Protein AF-A0A2K3KEM1-F1 (afdb_monomer)

Secondary structure (DSSP, 8-state):
-PPP--HHHHHHHHHHHHHHTT-TTT----PPPS-HHHHHHHHHHHHHHHHHHHHHHHHHT-HHHHHHHHHHHHHH-----TT-PPPP-TT-HHHHHHHHHHHHHTHHHHHHHHHH-HHHHHHHTS--

Solvent-accessible surface area (backbone atoms only — not comparable to full-atom values): 7606 Å² total; per-residue (Å²): 130,83,80,84,91,47,26,62,62,52,46,53,51,50,53,50,51,35,56,77,67,70,37,74,91,72,64,86,79,83,88,76,78,99,47,81,40,51,57,55,36,52,46,54,54,50,52,52,52,50,53,51,52,51,52,50,48,52,36,72,68,42,69,74,43,38,48,50,45,52,50,20,44,64,72,65,49,97,64,87,64,90,80,54,82,43,71,66,44,95,93,37,69,70,33,43,51,44,20,51,59,30,46,60,70,39,43,69,30,55,55,48,31,38,77,74,32,64,72,56,23,62,73,72,65,69,84,123

Organism: Trifolium pratense (NCBI:txid57577)

Structure (mmCIF, N/CA/C/O backbone):
data_AF-A0A2K3KEM1-F1
#
_entry.id   AF-A0A2K3KEM1-F1
#
loop_
_atom_site.group_PDB
_atom_site.id
_atom_site.type_symbol
_atom_site.label_atom_id
_atom_site.label_alt_id
_atom_site.label_comp_id
_atom_site.label_asym_id
_atom_site.label_entity_id
_atom_site.label_seq_id
_atom_site.pdbx_PDB_ins_code
_atom_site.Cartn_x
_atom_site.Cartn_y
_atom_site.Cartn_z
_atom_site.occupancy
_atom_site.B_iso_or_equiv
_atom_site.auth_seq_id
_atom_site.auth_comp_id
_atom_site.auth_asym_id
_atom_site.auth_atom_id
_atom_site.pdbx_PDB_model_num
ATOM 1 N N . MET A 1 1 ? 3.562 1.429 -36.768 1.00 63.03 1 MET A N 1
ATOM 2 C CA . MET A 1 1 ? 3.874 2.273 -35.594 1.00 63.03 1 MET A CA 1
ATOM 3 C C . MET A 1 1 ? 5.213 1.794 -35.049 1.00 63.03 1 MET A C 1
ATOM 5 O O . MET A 1 1 ? 5.353 0.578 -34.946 1.00 63.03 1 MET A O 1
ATOM 9 N N . PRO A 1 2 ? 6.209 2.665 -34.811 1.00 64.38 2 PRO A N 1
ATOM 10 C CA . PRO A 1 2 ? 7.477 2.231 -34.228 1.00 64.38 2 PRO A CA 1
ATOM 11 C C . PRO A 1 2 ? 7.265 1.710 -32.795 1.00 64.38 2 PRO A C 1
ATOM 13 O O . PRO A 1 2 ? 6.310 2.136 -32.137 1.00 64.38 2 PRO A O 1
ATOM 16 N N . PRO A 1 3 ? 8.110 0.779 -32.320 1.00 65.50 3 PRO A N 1
ATOM 17 C CA . PRO A 1 3 ? 8.031 0.285 -30.952 1.00 65.50 3 PRO A CA 1
ATOM 18 C C . PRO A 1 3 ? 8.283 1.427 -29.951 1.00 65.50 3 PRO A C 1
ATOM 20 O O . PRO A 1 3 ? 9.128 2.285 -30.204 1.00 65.50 3 PRO A O 1
ATOM 23 N N . PRO A 1 4 ? 7.556 1.475 -28.822 1.00 72.50 4 PRO A N 1
ATOM 24 C CA . PRO A 1 4 ? 7.793 2.478 -27.792 1.00 72.50 4 PRO A CA 1
ATOM 25 C C . PRO A 1 4 ? 9.179 2.280 -27.162 1.00 72.50 4 PRO A C 1
ATOM 27 O O . PRO A 1 4 ? 9.587 1.156 -26.882 1.00 72.50 4 PRO A O 1
ATOM 30 N N . HIS A 1 5 ? 9.888 3.382 -26.920 1.00 68.94 5 HIS A N 1
ATOM 31 C CA . HIS A 1 5 ? 11.260 3.385 -26.394 1.00 68.94 5 HIS A CA 1
ATOM 32 C C . HIS A 1 5 ? 11.340 3.836 -24.925 1.00 68.94 5 HIS A C 1
ATOM 34 O O . HIS A 1 5 ? 12.383 4.304 -24.479 1.00 68.94 5 HIS A O 1
ATOM 40 N N . THR A 1 6 ? 10.239 3.738 -24.173 1.00 71.81 6 THR A N 1
ATOM 41 C CA . THR A 1 6 ? 10.190 4.130 -22.757 1.00 71.81 6 THR A CA 1
ATOM 42 C C . THR A 1 6 ? 10.124 2.910 -21.845 1.00 71.81 6 THR A C 1
ATOM 44 O O . THR A 1 6 ? 9.445 1.923 -22.146 1.00 71.81 6 THR A O 1
ATOM 47 N N . GLY A 1 7 ? 10.786 3.000 -20.688 1.00 68.44 7 GLY A N 1
ATOM 48 C CA . GLY A 1 7 ? 10.751 1.952 -19.667 1.00 68.44 7 GLY A CA 1
ATOM 49 C C . GLY A 1 7 ? 9.343 1.695 -19.151 1.00 68.44 7 GLY A C 1
ATOM 50 O O . GLY A 1 7 ? 8.928 0.548 -19.025 1.00 68.44 7 GLY A O 1
ATOM 51 N N . SER A 1 8 ? 8.556 2.758 -18.975 1.00 69.50 8 SER A N 1
ATOM 52 C CA . SER A 1 8 ? 7.152 2.686 -18.556 1.00 69.50 8 SER A CA 1
ATOM 53 C C . SER A 1 8 ? 6.271 1.830 -19.475 1.00 69.50 8 SER A C 1
ATOM 55 O O . SER A 1 8 ? 5.448 1.050 -18.988 1.00 69.50 8 SER A O 1
ATOM 57 N N . ALA A 1 9 ? 6.451 1.924 -20.798 1.00 77.62 9 ALA A N 1
ATOM 58 C CA . ALA A 1 9 ? 5.694 1.122 -21.757 1.00 77.62 9 ALA A CA 1
ATOM 59 C C . ALA A 1 9 ? 6.078 -0.362 -21.674 1.00 77.62 9 ALA A C 1
ATOM 61 O O . ALA A 1 9 ? 5.201 -1.230 -21.681 1.00 77.62 9 ALA A O 1
ATOM 62 N N . LEU A 1 10 ? 7.376 -0.648 -21.531 1.00 74.88 10 LEU A N 1
ATOM 63 C CA . LEU A 1 10 ? 7.882 -2.006 -21.356 1.00 74.88 10 LEU A CA 1
ATOM 64 C C . LEU A 1 10 ? 7.405 -2.619 -20.031 1.00 74.88 10 LEU A C 1
ATOM 66 O O . LEU A 1 10 ? 6.867 -3.723 -20.033 1.00 74.88 10 LEU A O 1
ATOM 70 N N . SER A 1 11 ? 7.521 -1.893 -18.914 1.00 75.62 11 SER A N 1
ATOM 71 C CA . SER A 1 11 ? 7.072 -2.351 -17.592 1.00 75.62 11 SER A CA 1
ATOM 72 C C . SER A 1 11 ? 5.581 -2.669 -17.576 1.00 75.62 11 SER A C 1
ATOM 74 O O . SER A 1 11 ? 5.184 -3.717 -17.069 1.00 75.62 11 SER A O 1
ATOM 76 N N . LYS A 1 12 ? 4.749 -1.810 -18.180 1.00 80.56 12 LYS A N 1
ATOM 77 C CA . LYS A 1 12 ? 3.313 -2.075 -18.303 1.00 80.56 12 LYS A CA 1
ATOM 78 C C . LYS A 1 12 ? 3.052 -3.365 -19.078 1.00 80.56 12 LYS A C 1
ATOM 80 O O . LYS A 1 12 ? 2.221 -4.165 -18.657 1.00 80.56 12 LYS A O 1
ATOM 85 N N . LYS A 1 13 ? 3.791 -3.601 -20.168 1.00 81.12 13 LYS A N 1
ATOM 86 C CA . LYS A 1 13 ? 3.604 -4.805 -20.979 1.00 81.12 13 LYS A CA 1
ATOM 87 C C . LYS A 1 13 ? 4.071 -6.079 -20.277 1.00 81.12 13 LYS A C 1
ATOM 89 O O . LYS A 1 13 ? 3.419 -7.109 -20.395 1.00 81.12 13 LYS A O 1
ATOM 94 N N . ILE A 1 14 ? 5.149 -5.993 -19.499 1.00 81.12 14 ILE A N 1
ATOM 95 C CA . ILE A 1 14 ? 5.609 -7.078 -18.625 1.00 81.12 14 ILE A CA 1
ATOM 96 C C . ILE A 1 14 ? 4.538 -7.407 -17.578 1.00 81.12 14 ILE A C 1
ATOM 98 O O . ILE A 1 14 ? 4.197 -8.574 -17.421 1.00 81.12 14 ILE A O 1
ATOM 102 N N . LEU A 1 15 ? 3.966 -6.404 -16.901 1.00 80.25 15 LEU A N 1
ATOM 103 C CA . LEU A 1 15 ? 2.901 -6.621 -15.913 1.00 80.25 15 LEU A CA 1
ATOM 104 C C . LEU A 1 15 ? 1.666 -7.295 -16.525 1.00 80.25 15 LEU A C 1
ATOM 106 O O . LEU A 1 15 ? 1.125 -8.215 -15.917 1.00 80.25 15 LEU A O 1
ATOM 110 N N . GLU A 1 16 ? 1.255 -6.878 -17.727 1.00 82.19 16 GLU A N 1
ATOM 111 C CA . GLU A 1 16 ? 0.181 -7.542 -18.479 1.00 82.19 16 GLU A CA 1
ATOM 112 C C . GLU A 1 16 ? 0.510 -9.022 -18.725 1.00 82.19 16 GLU A C 1
ATOM 114 O O . GLU A 1 16 ? -0.288 -9.875 -18.361 1.00 82.19 16 GLU A O 1
ATOM 119 N N . PHE A 1 17 ? 1.706 -9.358 -19.227 1.00 81.19 17 PHE A N 1
ATOM 120 C CA . PHE A 1 17 ? 2.093 -10.760 -19.454 1.00 81.19 17 PHE A CA 1
ATOM 121 C C . PHE A 1 17 ? 2.132 -11.600 -18.179 1.00 81.19 17 PHE A C 1
ATOM 123 O O . PHE A 1 17 ? 1.673 -12.741 -18.171 1.00 81.19 17 PHE A O 1
ATOM 130 N N . ILE A 1 18 ? 2.688 -11.045 -17.101 1.00 81.00 18 ILE A N 1
ATOM 131 C CA . ILE A 1 18 ? 2.758 -11.719 -15.804 1.00 81.00 18 ILE A CA 1
ATOM 132 C C . ILE A 1 18 ? 1.343 -12.037 -15.303 1.00 81.00 18 ILE A C 1
ATOM 134 O O . ILE A 1 18 ? 1.124 -13.125 -14.762 1.00 81.00 18 ILE A O 1
ATOM 138 N N . SER A 1 19 ? 0.402 -11.110 -15.518 1.00 78.56 19 SER A N 1
ATOM 139 C CA . SER A 1 19 ? -0.997 -11.281 -15.137 1.00 78.56 19 SER A CA 1
ATOM 140 C C . SER A 1 19 ? -1.741 -12.265 -16.038 1.00 78.56 19 SER A C 1
ATOM 142 O O . SER A 1 19 ? -2.382 -13.186 -15.538 1.00 78.56 19 SER A O 1
ATOM 144 N N . ASP A 1 20 ? -1.593 -12.140 -17.357 1.00 86.38 20 ASP A N 1
ATOM 145 C CA . ASP A 1 20 ? -2.224 -13.022 -18.344 1.00 86.38 20 ASP A CA 1
ATOM 146 C C . ASP A 1 20 ? -1.808 -14.484 -18.143 1.00 86.38 20 ASP A C 1
ATOM 148 O O . ASP A 1 20 ? -2.596 -15.406 -18.350 1.00 86.38 20 ASP A O 1
ATOM 152 N N . TRP A 1 21 ? -0.559 -14.710 -17.730 1.00 83.19 21 TRP A N 1
ATOM 153 C CA . TRP A 1 21 ? -0.025 -16.051 -17.508 1.00 83.19 21 TRP A CA 1
ATOM 154 C C . TRP A 1 21 ? -0.287 -16.569 -16.085 1.00 83.19 21 TRP A C 1
ATOM 156 O O . TRP A 1 21 ? -0.012 -17.739 -15.806 1.00 83.19 21 TRP A O 1
ATOM 166 N N . GLY A 1 22 ? -0.812 -15.736 -15.178 1.00 81.00 22 GLY A N 1
ATOM 167 C CA . GLY A 1 22 ? -1.074 -16.104 -13.783 1.00 81.00 22 GLY A CA 1
ATOM 168 C C . GLY A 1 22 ? 0.191 -16.539 -13.032 1.00 81.00 22 GLY A C 1
ATOM 169 O O . GLY A 1 22 ? 0.177 -17.504 -12.256 1.00 81.00 22 GLY A O 1
ATOM 170 N N . ILE A 1 23 ? 1.325 -15.900 -13.339 1.00 81.44 23 ILE A N 1
ATOM 171 C CA . ILE A 1 23 ? 2.651 -16.235 -12.792 1.00 81.44 23 ILE A CA 1
ATOM 172 C C . ILE A 1 23 ? 3.149 -15.194 -11.788 1.00 81.44 23 ILE A C 1
ATOM 174 O O . ILE A 1 23 ? 4.305 -15.256 -11.375 1.00 81.44 23 ILE A O 1
ATOM 178 N N . GLU A 1 24 ? 2.290 -14.286 -11.325 1.00 79.12 24 GLU A N 1
ATOM 179 C CA . GLU A 1 24 ? 2.625 -13.232 -10.357 1.00 79.12 24 GLU A CA 1
ATOM 180 C C . GLU A 1 24 ? 3.295 -13.813 -9.103 1.00 79.12 24 GLU A C 1
ATOM 182 O O . GLU A 1 24 ? 4.202 -13.217 -8.532 1.00 79.12 24 GLU A O 1
ATOM 187 N N . LYS A 1 25 ? 2.859 -15.010 -8.690 1.00 69.19 25 LYS A N 1
ATOM 188 C CA . LYS A 1 25 ? 3.368 -15.729 -7.509 1.00 69.19 25 LYS A CA 1
ATOM 189 C C . LYS A 1 25 ? 4.508 -16.708 -7.809 1.00 69.19 25 LYS A C 1
ATOM 191 O O . LYS A 1 25 ? 4.986 -17.371 -6.895 1.00 69.19 25 LYS A O 1
ATOM 196 N N . LYS A 1 26 ? 4.897 -16.860 -9.078 1.00 66.00 26 LYS A N 1
ATOM 197 C CA . LYS A 1 26 ? 5.899 -17.838 -9.545 1.00 66.00 26 LYS A CA 1
ATOM 198 C C . LYS A 1 26 ? 7.202 -17.182 -10.010 1.00 66.00 26 LYS A C 1
ATOM 200 O O . LYS A 1 26 ? 8.143 -17.891 -10.354 1.00 66.00 26 LYS A O 1
ATOM 205 N N . ILE A 1 27 ? 7.268 -15.851 -10.018 1.00 69.94 27 ILE A N 1
ATOM 206 C CA . ILE A 1 27 ? 8.461 -15.100 -10.413 1.00 69.94 27 ILE A CA 1
ATOM 207 C C . ILE A 1 27 ? 9.336 -14.863 -9.186 1.00 69.94 27 ILE A C 1
ATOM 209 O O . ILE A 1 27 ? 8.944 -14.173 -8.250 1.00 69.94 27 ILE A O 1
ATOM 213 N N . PHE A 1 28 ? 10.532 -15.448 -9.208 1.00 63.84 28 PHE A N 1
ATOM 214 C CA . PHE A 1 28 ? 11.541 -15.279 -8.162 1.00 63.84 28 PHE A CA 1
ATOM 215 C C . PHE A 1 28 ? 12.468 -14.086 -8.436 1.00 63.84 28 PHE A C 1
ATOM 217 O O . PHE A 1 28 ? 12.816 -13.345 -7.520 1.00 63.84 28 PHE A O 1
ATOM 224 N N . SER A 1 29 ? 12.845 -13.867 -9.697 1.00 70.62 29 SER A N 1
ATOM 225 C CA . SER A 1 29 ? 13.649 -12.720 -10.119 1.00 70.62 29 SER A CA 1
ATOM 226 C C . SER A 1 29 ? 13.356 -12.348 -11.575 1.00 70.62 29 SER A C 1
ATOM 228 O O . SER A 1 29 ? 13.036 -13.207 -12.396 1.00 70.62 29 SER A O 1
ATOM 230 N N . LEU A 1 30 ? 13.464 -11.054 -11.887 1.00 73.31 30 LEU A N 1
ATOM 231 C CA . LEU A 1 30 ? 13.440 -10.517 -13.246 1.00 73.31 30 LEU A CA 1
ATOM 232 C C . LEU A 1 30 ? 14.753 -9.765 -13.461 1.00 73.31 30 LEU A C 1
ATOM 234 O O . LEU A 1 30 ? 14.988 -8.731 -12.839 1.00 73.31 30 LEU A O 1
ATOM 238 N N . THR A 1 31 ? 15.629 -10.306 -14.300 1.00 72.81 31 THR A N 1
ATOM 239 C CA . THR A 1 31 ? 16.871 -9.638 -14.696 1.00 72.81 31 THR A CA 1
ATOM 240 C C . THR A 1 31 ? 16.608 -8.833 -15.955 1.00 72.81 31 THR A C 1
ATOM 242 O O . THR A 1 31 ? 16.190 -9.397 -16.964 1.00 72.81 31 THR A O 1
ATOM 245 N N . LEU A 1 32 ? 16.846 -7.529 -15.889 1.00 70.38 32 LEU A N 1
ATOM 246 C CA . LEU A 1 32 ? 16.726 -6.631 -17.030 1.00 70.38 32 LEU A CA 1
ATOM 247 C C . LEU A 1 32 ? 18.134 -6.337 -17.563 1.00 70.38 32 LEU A C 1
ATOM 249 O O . LEU A 1 32 ? 19.074 -6.194 -16.778 1.00 70.38 32 LEU A O 1
ATOM 253 N N . ASP A 1 33 ? 18.300 -6.291 -18.881 1.00 69.19 33 ASP A N 1
ATOM 254 C CA . ASP A 1 33 ? 19.560 -5.892 -19.501 1.00 69.19 33 ASP A CA 1
ATOM 255 C C . ASP A 1 33 ? 19.805 -4.393 -19.276 1.00 69.19 33 ASP A C 1
ATOM 257 O O . ASP A 1 33 ? 18.872 -3.603 -19.177 1.00 69.19 33 ASP A O 1
ATOM 261 N N . ASN A 1 34 ? 21.068 -4.005 -19.089 1.00 63.75 34 ASN A N 1
ATOM 262 C CA . ASN A 1 34 ? 21.470 -2.674 -18.629 1.00 63.75 34 ASN A CA 1
ATOM 263 C C . ASN A 1 34 ? 20.956 -1.545 -19.550 1.00 63.75 34 ASN A C 1
ATOM 265 O O . ASN A 1 34 ? 21.602 -1.196 -20.538 1.00 63.75 34 ASN A O 1
ATOM 269 N N . ALA A 1 35 ? 19.808 -0.964 -19.199 1.00 67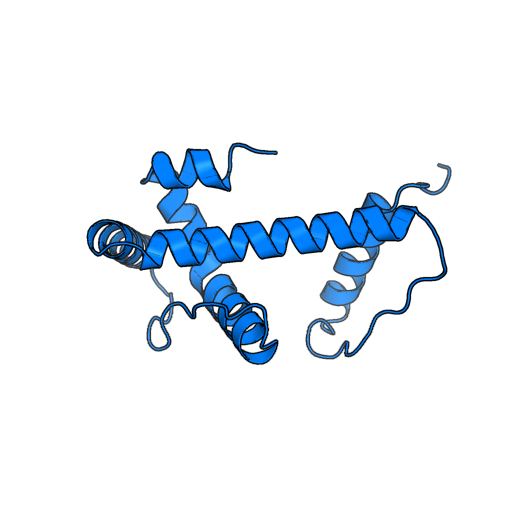.94 35 ALA A N 1
ATOM 270 C CA . ALA A 1 35 ? 19.184 0.172 -19.859 1.00 67.94 35 ALA A CA 1
ATOM 271 C C . ALA A 1 35 ? 18.622 1.127 -18.798 1.00 67.94 35 ALA A C 1
ATOM 273 O O . ALA A 1 35 ? 17.895 0.711 -17.897 1.00 67.94 35 ALA A O 1
ATOM 274 N N . SER A 1 36 ? 18.897 2.423 -18.948 1.00 63.59 36 SER A N 1
ATOM 275 C CA . SER A 1 36 ? 18.369 3.517 -18.111 1.00 63.59 36 SER A CA 1
ATOM 276 C C . SER A 1 36 ? 16.834 3.550 -18.019 1.00 63.59 36 SER A C 1
ATOM 278 O O . SER A 1 36 ? 16.268 4.121 -17.093 1.00 63.59 36 SER A O 1
ATOM 280 N N . ALA A 1 37 ? 16.144 2.895 -18.954 1.00 62.78 37 ALA A N 1
ATOM 281 C CA . ALA A 1 37 ? 14.702 2.674 -18.931 1.00 62.78 37 ALA A CA 1
ATOM 282 C C . ALA A 1 37 ? 14.235 1.795 -17.745 1.00 62.78 37 ALA A C 1
ATOM 284 O O . ALA A 1 37 ? 13.110 1.944 -17.268 1.00 62.78 37 ALA A O 1
ATOM 285 N N . ASN A 1 38 ? 15.089 0.905 -17.230 1.00 68.25 38 ASN A N 1
ATOM 286 C CA . ASN A 1 38 ? 14.760 0.028 -16.101 1.00 68.25 38 ASN A CA 1
ATOM 287 C C . ASN A 1 38 ? 14.775 0.770 -14.765 1.00 68.25 38 ASN A C 1
ATOM 289 O O . ASN A 1 38 ? 13.987 0.436 -13.882 1.00 68.25 38 ASN A O 1
ATOM 293 N N . ASP A 1 39 ? 15.620 1.794 -14.634 1.00 72.88 39 ASP A N 1
ATOM 294 C CA . ASP A 1 39 ? 15.663 2.643 -13.442 1.00 72.88 39 ASP A CA 1
ATOM 295 C C . ASP A 1 39 ? 14.330 3.372 -13.251 1.00 72.88 39 ASP A C 1
ATOM 297 O O . ASP A 1 39 ? 13.831 3.491 -12.133 1.00 72.88 39 ASP A O 1
ATOM 301 N N . GLU A 1 40 ? 13.702 3.796 -14.351 1.00 73.88 40 GLU A N 1
ATOM 302 C CA . GLU A 1 40 ? 12.377 4.412 -14.330 1.00 73.88 40 GLU A CA 1
ATOM 303 C C . GLU A 1 40 ? 11.291 3.409 -13.905 1.00 73.88 40 GLU A C 1
ATOM 305 O O . GLU A 1 40 ? 10.468 3.717 -13.043 1.00 73.88 40 GLU A O 1
ATOM 310 N N . GLY A 1 41 ? 11.320 2.180 -14.435 1.00 70.50 41 GLY A N 1
ATOM 311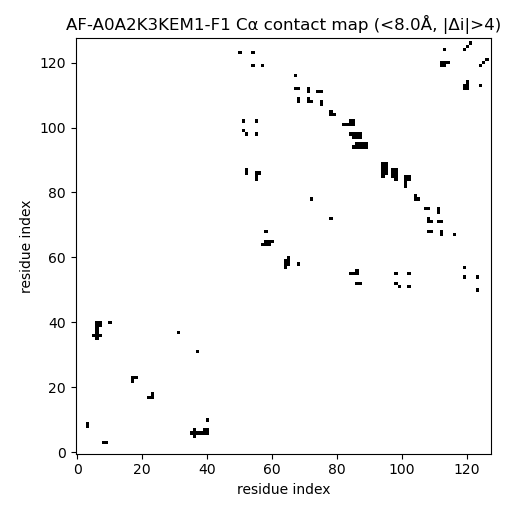 C CA . GLY A 1 41 ? 10.395 1.114 -14.034 1.00 70.50 41 GLY A CA 1
ATOM 312 C C . GLY A 1 41 ? 10.542 0.715 -12.561 1.00 70.50 41 GLY A C 1
ATOM 313 O O . GLY A 1 41 ? 9.548 0.612 -11.837 1.00 70.50 41 GLY A O 1
ATOM 314 N N . LEU A 1 42 ? 11.779 0.553 -12.085 1.00 76.06 42 LEU A N 1
ATOM 315 C CA . LEU A 1 42 ? 12.080 0.265 -10.680 1.00 76.06 42 LEU A CA 1
ATOM 316 C C . LEU A 1 42 ? 11.661 1.413 -9.764 1.00 76.06 42 LEU A C 1
ATOM 318 O O . LEU A 1 42 ? 11.135 1.162 -8.680 1.00 76.06 42 LEU A O 1
ATOM 322 N N . LYS A 1 43 ? 11.830 2.661 -10.209 1.00 81.19 43 LYS A N 1
ATOM 323 C CA . LYS A 1 43 ? 11.351 3.835 -9.481 1.00 81.19 43 LYS A CA 1
ATOM 324 C C . LYS A 1 43 ? 9.830 3.835 -9.354 1.00 81.19 43 LYS A C 1
ATOM 326 O O . LYS A 1 43 ? 9.335 4.014 -8.251 1.00 81.19 43 LYS A O 1
ATOM 331 N N . ILE A 1 44 ? 9.090 3.541 -10.425 1.00 78.94 44 ILE A N 1
ATOM 332 C CA . ILE A 1 44 ? 7.620 3.439 -10.378 1.00 78.94 44 ILE A CA 1
ATOM 333 C C . ILE A 1 44 ? 7.171 2.372 -9.369 1.00 78.94 44 ILE A C 1
ATOM 335 O O . ILE A 1 44 ? 6.264 2.614 -8.570 1.00 78.94 44 ILE A O 1
ATOM 339 N N . VAL A 1 45 ? 7.810 1.196 -9.378 1.00 80.50 45 VAL A N 1
ATOM 340 C CA . VAL A 1 45 ? 7.507 0.120 -8.419 1.00 80.50 45 VAL A CA 1
ATOM 341 C C . VAL A 1 45 ? 7.856 0.544 -6.990 1.00 80.50 45 VAL A C 1
ATOM 343 O O . VAL A 1 45 ? 7.064 0.313 -6.075 1.00 80.50 45 VAL A O 1
ATOM 346 N N . GLY A 1 46 ? 9.005 1.194 -6.795 1.00 83.62 46 GLY A N 1
ATOM 347 C CA . GLY A 1 46 ? 9.430 1.737 -5.505 1.00 83.62 46 GLY A CA 1
ATOM 348 C C . GLY A 1 46 ? 8.463 2.788 -4.958 1.00 83.62 46 GLY A C 1
ATOM 349 O O . GLY A 1 46 ? 8.050 2.697 -3.803 1.00 83.62 46 GLY A O 1
ATOM 350 N N . ASP A 1 47 ? 8.030 3.728 -5.797 1.00 84.44 47 ASP A N 1
ATOM 351 C CA . ASP A 1 47 ? 7.077 4.781 -5.441 1.00 84.44 47 ASP A CA 1
ATOM 352 C C . ASP A 1 47 ? 5.705 4.187 -5.085 1.00 84.44 47 ASP A C 1
ATOM 354 O O . ASP A 1 47 ? 5.076 4.590 -4.103 1.00 84.44 47 ASP A O 1
ATOM 358 N N . ALA A 1 48 ? 5.239 3.187 -5.841 1.00 85.56 48 ALA A N 1
ATOM 359 C CA . ALA A 1 48 ? 4.006 2.467 -5.531 1.00 85.56 48 ALA A CA 1
ATOM 360 C C . ALA A 1 48 ? 4.104 1.718 -4.191 1.00 85.56 48 ALA A C 1
ATOM 362 O O . ALA A 1 48 ? 3.178 1.781 -3.377 1.00 85.56 48 ALA A O 1
ATOM 363 N N . LEU A 1 49 ? 5.234 1.052 -3.934 1.00 87.81 49 LEU A N 1
ATOM 364 C CA . LEU A 1 49 ? 5.492 0.366 -2.670 1.00 87.81 49 LEU A CA 1
ATOM 365 C C . LEU A 1 49 ? 5.479 1.344 -1.487 1.00 87.81 49 LEU A C 1
ATOM 367 O O . LEU A 1 49 ? 4.846 1.057 -0.468 1.00 87.81 49 LEU A O 1
ATOM 371 N N . GLU A 1 50 ? 6.123 2.505 -1.622 1.00 88.69 50 GLU A N 1
ATOM 372 C CA . GLU A 1 50 ? 6.136 3.536 -0.580 1.00 88.69 50 GLU A CA 1
ATOM 373 C C . GLU A 1 50 ? 4.733 4.104 -0.333 1.00 88.69 50 GLU A C 1
ATOM 375 O O . GLU A 1 50 ? 4.312 4.234 0.816 1.00 88.69 50 GLU A O 1
ATOM 380 N N . LYS A 1 51 ? 3.946 4.353 -1.389 1.00 89.56 51 LYS A N 1
ATOM 381 C CA . LYS A 1 51 ? 2.548 4.797 -1.251 1.00 89.56 51 LYS A CA 1
ATOM 382 C C . LYS A 1 51 ? 1.696 3.786 -0.478 1.00 89.56 51 LYS A C 1
ATOM 384 O O . LYS A 1 51 ? 0.9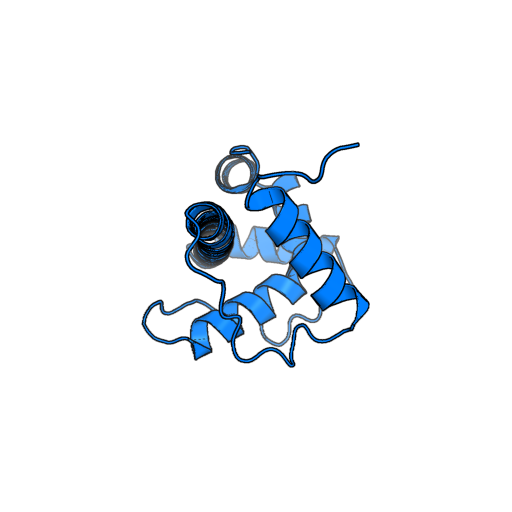14 4.186 0.391 1.00 89.56 51 LYS A O 1
ATOM 389 N N . ILE A 1 52 ? 1.850 2.486 -0.746 1.00 91.88 52 ILE A N 1
ATOM 390 C CA . ILE A 1 52 ? 1.143 1.430 0.001 1.00 91.88 52 ILE A CA 1
ATOM 391 C C . ILE A 1 52 ? 1.599 1.423 1.464 1.00 91.88 52 ILE A C 1
ATOM 393 O O . ILE A 1 52 ? 0.763 1.413 2.371 1.00 91.88 52 ILE A O 1
ATOM 397 N N . ARG A 1 53 ? 2.913 1.488 1.699 1.00 93.75 53 ARG A N 1
ATOM 398 C CA . ARG A 1 53 ? 3.510 1.538 3.039 1.00 93.75 53 ARG A CA 1
ATOM 399 C C . ARG A 1 53 ? 2.967 2.699 3.861 1.00 93.75 53 ARG A C 1
ATOM 401 O O . ARG A 1 53 ? 2.522 2.500 4.993 1.00 93.75 53 ARG A O 1
ATOM 408 N N . GLU A 1 54 ? 2.947 3.895 3.292 1.00 93.69 54 GLU A N 1
ATOM 409 C CA . GLU A 1 54 ? 2.434 5.090 3.956 1.00 93.69 54 GLU A CA 1
ATOM 410 C C . GLU A 1 54 ? 0.912 5.044 4.159 1.00 93.69 54 GLU A C 1
ATOM 412 O O . GLU A 1 54 ? 0.428 5.482 5.203 1.00 93.69 54 GLU A O 1
ATOM 417 N N . SER A 1 55 ? 0.155 4.441 3.237 1.00 94.75 55 SER A N 1
ATOM 418 C CA . SER A 1 55 ? -1.293 4.231 3.398 1.00 94.75 55 SER A CA 1
ATOM 419 C C . SER A 1 55 ? -1.605 3.316 4.586 1.00 94.75 55 SER A C 1
ATOM 421 O O . SER A 1 55 ? -2.472 3.620 5.409 1.00 94.75 55 SER A O 1
ATOM 423 N N . VAL A 1 56 ? -0.862 2.213 4.725 1.00 95.56 56 VAL A N 1
ATOM 424 C CA . VAL A 1 56 ? -0.993 1.292 5.862 1.00 95.56 56 VAL A CA 1
ATOM 425 C C . VAL A 1 56 ? -0.595 1.979 7.168 1.00 95.56 56 VAL A C 1
ATOM 427 O O . VAL A 1 56 ? -1.330 1.893 8.156 1.00 95.56 56 VAL A O 1
ATOM 430 N N . LYS A 1 57 ? 0.537 2.696 7.185 1.00 95.06 57 LYS A N 1
ATOM 431 C CA .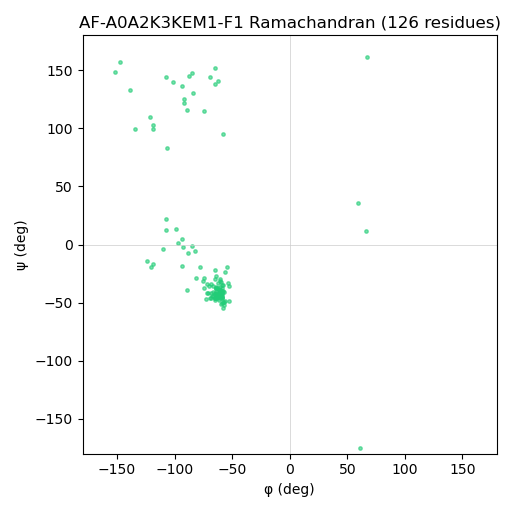 LYS A 1 57 ? 0.969 3.474 8.357 1.00 95.06 57 LYS A CA 1
ATOM 432 C C . LYS A 1 57 ? -0.064 4.526 8.750 1.00 95.06 57 LYS A C 1
ATOM 434 O O . LYS A 1 57 ? -0.312 4.705 9.938 1.00 95.06 57 LYS A O 1
ATOM 439 N N . TYR A 1 58 ? -0.683 5.200 7.780 1.00 95.88 58 TYR A N 1
ATOM 440 C CA . TYR A 1 58 ? -1.726 6.185 8.040 1.00 95.88 58 TYR A CA 1
ATOM 441 C C . TYR A 1 58 ? -2.886 5.552 8.806 1.00 95.88 58 TYR A C 1
ATOM 443 O O . TYR A 1 58 ? -3.211 6.026 9.896 1.00 95.88 58 TYR A O 1
ATOM 451 N N . VAL A 1 59 ? -3.457 4.463 8.276 1.00 96.56 59 VAL A N 1
ATOM 452 C CA . VAL A 1 59 ? -4.599 3.763 8.888 1.00 96.56 59 VAL A CA 1
ATOM 453 C C . VAL A 1 59 ? -4.267 3.284 10.299 1.00 96.56 59 VAL A C 1
ATOM 455 O O . VAL A 1 59 ? -5.077 3.438 11.208 1.00 96.56 59 VAL A O 1
ATOM 458 N N . LYS A 1 60 ? -3.063 2.739 10.503 1.00 95.69 60 LYS A N 1
ATOM 459 C CA . LYS A 1 60 ? -2.625 2.201 11.800 1.00 95.69 60 LYS A CA 1
ATOM 460 C C . LYS A 1 60 ? -2.101 3.262 12.771 1.00 95.69 60 LYS A C 1
ATOM 462 O O . LYS A 1 60 ? -1.790 2.925 13.907 1.00 95.69 60 LYS A O 1
ATOM 467 N N . GLY A 1 61 ? -1.973 4.515 12.337 1.00 95.62 61 GLY A N 1
ATOM 468 C CA . GLY A 1 61 ? -1.318 5.565 13.113 1.00 95.62 61 GLY A CA 1
ATOM 469 C C . GLY A 1 61 ? -2.143 6.095 14.286 1.00 95.62 61 GLY A C 1
ATOM 470 O O . GLY A 1 61 ? -1.558 6.551 15.261 1.00 95.62 61 GLY A O 1
ATOM 471 N N . THR A 1 62 ? -3.479 6.056 14.207 1.00 96.19 62 THR A N 1
ATOM 472 C CA . THR A 1 62 ? -4.374 6.506 15.289 1.00 96.19 62 THR A CA 1
ATOM 473 C C . THR A 1 62 ? -5.664 5.688 15.327 1.00 96.19 62 THR A C 1
ATOM 475 O O . THR A 1 62 ? -6.093 5.154 14.303 1.00 96.19 62 THR A O 1
ATOM 478 N N . GLU A 1 63 ? -6.326 5.645 16.487 1.00 96.31 63 GLU A N 1
ATOM 479 C CA . GLU A 1 63 ? -7.632 4.983 16.636 1.00 96.31 63 GLU A CA 1
ATOM 480 C C . GLU A 1 63 ? -8.685 5.585 15.701 1.00 96.31 63 GLU A C 1
ATOM 482 O O . GLU A 1 63 ? -9.308 4.857 14.938 1.00 96.31 63 GLU A O 1
ATOM 487 N N . GLY A 1 64 ? -8.787 6.917 15.629 1.00 96.00 64 GLY A N 1
ATOM 488 C CA . GLY A 1 64 ? -9.761 7.569 14.747 1.00 96.00 64 GLY A CA 1
ATOM 489 C C . GLY A 1 64 ? -9.574 7.253 13.254 1.00 96.00 64 GLY A C 1
ATOM 490 O O . GLY A 1 64 ? -10.552 7.182 12.513 1.00 96.00 64 GLY A O 1
ATOM 491 N N . ARG A 1 65 ? -8.339 7.023 12.781 1.00 96.06 65 ARG A N 1
ATOM 492 C CA . ARG A 1 65 ? -8.090 6.584 11.391 1.00 96.06 65 ARG A CA 1
ATOM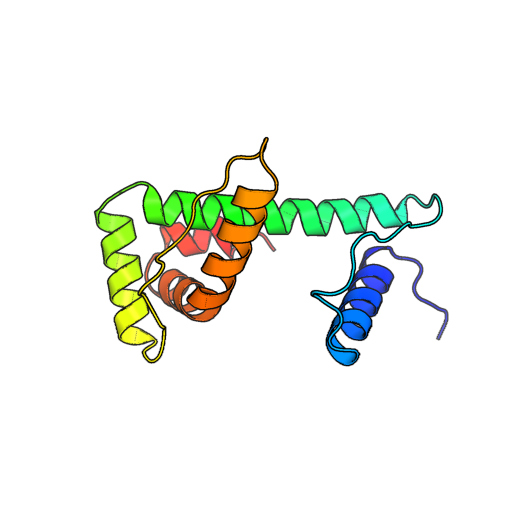 493 C C . ARG A 1 65 ? -8.450 5.114 11.192 1.00 96.06 65 ARG A C 1
ATOM 495 O O . ARG A 1 65 ? -9.001 4.757 10.151 1.00 96.06 65 ARG A O 1
ATOM 502 N N . MET A 1 66 ? -8.183 4.279 12.194 1.00 95.94 66 MET A N 1
ATOM 503 C CA . MET A 1 66 ? -8.600 2.880 12.196 1.00 95.94 66 MET A CA 1
ATOM 504 C C . MET A 1 66 ? -10.129 2.746 12.199 1.00 95.94 66 MET A C 1
ATOM 506 O O . MET A 1 66 ? -10.665 1.889 11.501 1.00 95.94 66 MET A O 1
ATOM 510 N N . ASP A 1 67 ? -10.843 3.607 12.919 1.00 95.56 67 ASP A N 1
ATOM 511 C CA . ASP A 1 67 ? -12.306 3.577 12.973 1.00 95.56 67 ASP A CA 1
ATOM 512 C C . ASP A 1 67 ? -12.933 3.945 11.629 1.00 95.56 67 ASP A C 1
ATOM 514 O O . ASP A 1 67 ? -13.785 3.210 11.133 1.00 95.56 67 ASP A O 1
ATOM 518 N N . LYS A 1 68 ? -12.431 4.988 10.956 1.00 96.06 68 LYS A N 1
ATOM 519 C CA . LYS A 1 68 ? -12.844 5.308 9.576 1.00 96.06 68 LYS A CA 1
ATOM 520 C C . LYS A 1 68 ? -12.542 4.176 8.594 1.00 96.06 68 LYS A C 1
ATOM 522 O O . LYS A 1 68 ? -13.312 3.920 7.664 1.00 96.06 68 LYS A O 1
ATOM 527 N N . PHE A 1 69 ? -11.417 3.486 8.781 1.00 96.06 69 PHE A N 1
ATOM 528 C CA . PHE A 1 69 ? -11.086 2.319 7.972 1.00 96.06 69 PHE A CA 1
ATOM 529 C C . PHE A 1 69 ? -12.083 1.180 8.212 1.00 96.06 69 PHE A C 1
ATOM 531 O O . PHE A 1 69 ? -12.611 0.634 7.248 1.00 96.06 69 PHE A O 1
ATOM 538 N N . LYS A 1 70 ? -12.420 0.866 9.469 1.00 95.12 70 LYS A N 1
ATOM 539 C CA . LYS A 1 70 ? -13.450 -0.131 9.815 1.00 95.12 70 LYS A CA 1
ATOM 540 C C . LYS A 1 70 ? -14.836 0.251 9.287 1.00 95.12 70 LYS A C 1
ATOM 542 O O . LYS A 1 70 ? -15.548 -0.614 8.787 1.00 95.12 70 LYS A O 1
ATOM 547 N N . GLU A 1 71 ? -15.204 1.529 9.334 1.00 95.50 71 GLU A N 1
ATOM 548 C CA . GLU A 1 71 ? -16.440 2.028 8.721 1.00 95.50 71 GLU A CA 1
ATOM 549 C C . GLU A 1 71 ? -16.443 1.758 7.207 1.00 95.50 71 GLU A C 1
ATOM 551 O O . GLU A 1 71 ? -17.417 1.244 6.658 1.00 95.50 71 GLU A O 1
ATOM 556 N N . SER A 1 72 ? -15.317 2.023 6.538 1.00 95.81 72 SER A N 1
ATOM 557 C CA . SER A 1 72 ? -15.137 1.736 5.109 1.00 95.81 72 SER A CA 1
ATOM 558 C C . SER A 1 72 ? -15.200 0.233 4.809 1.00 95.81 72 SER A C 1
ATOM 560 O O . SER A 1 72 ? -15.781 -0.164 3.802 1.00 95.81 72 SER A O 1
ATOM 562 N N . VAL A 1 73 ? -14.673 -0.626 5.692 1.00 95.50 73 VAL A N 1
ATOM 563 C CA . VAL A 1 73 ? -14.839 -2.089 5.590 1.00 95.50 73 VAL A CA 1
ATOM 564 C C . VAL A 1 73 ? -16.323 -2.462 5.618 1.00 95.50 73 VAL A C 1
ATOM 566 O O . VA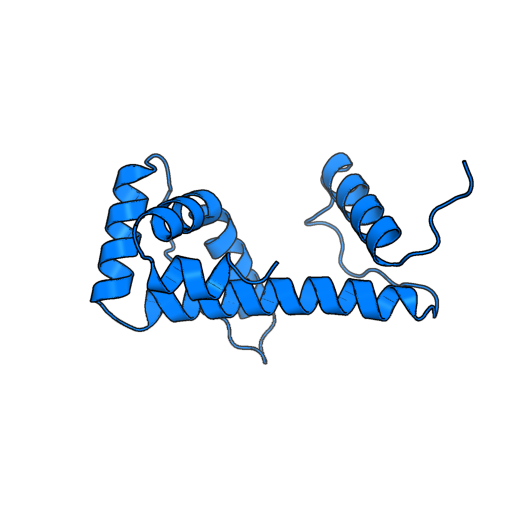L A 1 73 ? -16.769 -3.243 4.776 1.00 95.50 73 VAL A O 1
ATOM 569 N N . GLY A 1 74 ? -17.088 -1.885 6.550 1.00 94.50 74 GLY A N 1
ATOM 570 C CA . GLY A 1 74 ? -18.531 -2.106 6.661 1.00 94.50 74 GLY A CA 1
ATOM 571 C C . GLY A 1 74 ? -19.296 -1.677 5.407 1.00 94.50 74 GLY A C 1
ATOM 572 O O . GLY A 1 74 ? -20.168 -2.411 4.950 1.00 94.50 74 GLY A O 1
ATOM 573 N N . LYS A 1 75 ? -18.927 -0.536 4.808 1.00 93.75 75 LYS A N 1
ATOM 574 C CA . LYS A 1 75 ? -19.533 -0.023 3.566 1.00 93.75 75 LYS A CA 1
ATOM 575 C C . LYS A 1 75 ? -19.245 -0.898 2.347 1.00 93.75 75 LYS A C 1
ATOM 577 O O . LYS A 1 75 ? -20.130 -1.090 1.520 1.00 93.75 75 LYS A O 1
ATOM 582 N N . VAL A 1 76 ? -18.015 -1.399 2.214 1.00 94.56 76 VAL A N 1
ATOM 583 C CA . VAL A 1 76 ? -17.623 -2.235 1.068 1.00 94.56 76 VAL A CA 1
ATOM 584 C C . VAL A 1 76 ? -18.273 -3.617 1.145 1.00 94.56 76 VAL A C 1
ATOM 586 O O . VAL A 1 76 ? -18.739 -4.119 0.124 1.00 94.56 76 VAL A O 1
ATOM 589 N N . GLY A 1 77 ? -18.320 -4.221 2.338 1.00 90.88 77 GLY A N 1
ATOM 590 C CA . GLY A 1 77 ? -18.869 -5.562 2.543 1.00 90.88 77 GLY A CA 1
ATOM 591 C C . GLY A 1 77 ? -18.049 -6.677 1.874 1.00 90.88 77 GLY A C 1
ATOM 592 O O . GLY A 1 77 ? -17.209 -6.445 1.007 1.00 90.88 77 GLY A O 1
ATOM 593 N N . GLY A 1 78 ? -18.249 -7.926 2.308 1.00 88.31 78 GLY A N 1
ATOM 594 C CA . GLY A 1 78 ? -17.611 -9.099 1.685 1.00 88.31 78 GLY A CA 1
ATOM 595 C C . GLY A 1 78 ? -16.081 -9.177 1.816 1.00 88.31 78 GLY A C 1
ATOM 596 O O . GLY A 1 78 ? -15.452 -9.997 1.150 1.00 88.31 78 GLY A O 1
ATOM 597 N N . VAL A 1 79 ? -15.469 -8.347 2.666 1.00 88.94 79 VAL A N 1
ATOM 598 C CA . VAL A 1 79 ? -14.029 -8.379 2.954 1.00 88.94 79 VAL A CA 1
ATOM 599 C C . VAL A 1 79 ? -13.784 -9.274 4.164 1.00 88.94 79 VAL A C 1
ATOM 601 O O . VAL A 1 79 ? -14.345 -9.044 5.233 1.00 88.94 79 VAL A O 1
ATOM 604 N N . ASN A 1 80 ? -12.920 -10.279 4.021 1.00 87.56 80 ASN A N 1
ATOM 605 C CA . ASN A 1 80 ? -12.491 -11.089 5.158 1.00 87.56 80 ASN A CA 1
ATOM 606 C C . ASN A 1 80 ? -11.498 -10.295 6.020 1.00 87.56 80 ASN A C 1
ATOM 608 O O . ASN A 1 80 ? -10.398 -9.970 5.572 1.00 87.56 80 ASN A O 1
ATOM 612 N N . THR A 1 81 ? -11.890 -9.989 7.256 1.00 87.25 81 THR A N 1
ATOM 613 C CA . THR A 1 81 ? -11.127 -9.131 8.168 1.00 87.25 81 THR A CA 1
ATOM 614 C C . THR A 1 81 ? -10.256 -9.877 9.173 1.00 87.25 81 THR A C 1
ATOM 616 O O . THR A 1 81 ? -9.593 -9.224 9.977 1.00 87.25 81 THR A O 1
ATOM 619 N N . SER A 1 82 ? -10.218 -11.213 9.141 1.00 83.81 82 SER A N 1
ATOM 620 C CA . SER A 1 82 ? -9.593 -12.020 10.200 1.00 83.81 82 SER A CA 1
ATOM 621 C C . SER A 1 82 ? -8.097 -11.752 10.400 1.00 83.81 82 SER A C 1
ATOM 623 O O . SER A 1 82 ? -7.604 -11.873 11.517 1.00 83.81 82 SER A O 1
ATOM 625 N N . ALA A 1 83 ? -7.377 -11.365 9.343 1.00 79.56 83 ALA A N 1
ATOM 626 C CA . ALA A 1 83 ? -5.934 -11.125 9.391 1.00 79.56 83 ALA A CA 1
ATOM 627 C C . ALA A 1 83 ? -5.542 -9.657 9.668 1.00 79.56 83 ALA A C 1
ATOM 629 O O . ALA A 1 83 ? -4.408 -9.399 10.069 1.00 79.56 83 ALA A O 1
ATOM 630 N N . GLY A 1 84 ? -6.447 -8.691 9.464 1.00 89.81 84 GLY A N 1
ATOM 631 C CA . GLY A 1 84 ? -6.141 -7.260 9.585 1.00 89.81 84 GLY A CA 1
ATOM 632 C C . GLY A 1 84 ? -5.064 -6.742 8.609 1.00 89.81 84 GLY A C 1
ATOM 633 O O . GLY A 1 84 ? -4.574 -7.458 7.734 1.00 89.81 84 GLY A O 1
ATOM 634 N N . LEU A 1 85 ? -4.689 -5.464 8.755 1.00 94.00 85 LEU A N 1
ATOM 635 C CA . LEU A 1 85 ? -3.581 -4.851 8.007 1.00 94.00 85 LEU A CA 1
ATOM 636 C C . LEU A 1 85 ? -2.223 -5.127 8.672 1.00 94.00 85 LEU A C 1
ATOM 638 O O . LEU A 1 85 ? -2.016 -4.829 9.856 1.00 94.00 85 LEU A O 1
ATOM 642 N N . SER A 1 86 ? -1.259 -5.598 7.883 1.00 95.06 86 SER A N 1
ATOM 643 C CA . SER A 1 86 ? 0.116 -5.859 8.330 1.00 95.06 86 SER A CA 1
ATOM 644 C C . SER A 1 86 ? 1.026 -4.661 8.077 1.00 95.06 86 SER A C 1
ATOM 646 O O . SER A 1 86 ? 0.964 -4.055 7.016 1.00 95.06 86 SER A O 1
ATOM 648 N N . SER A 1 87 ? 1.871 -4.316 9.052 1.00 94.75 87 SER A N 1
ATOM 649 C CA . SER A 1 87 ? 2.866 -3.246 8.893 1.00 94.75 87 SER A CA 1
ATOM 650 C C . SER A 1 87 ? 4.133 -3.778 8.230 1.00 94.75 87 SER A C 1
ATOM 652 O O . SER A 1 87 ? 4.530 -4.912 8.494 1.00 94.75 87 SER A O 1
ATOM 654 N N . ASP A 1 88 ? 4.798 -2.939 7.443 1.00 93.19 88 ASP A N 1
ATOM 655 C CA . ASP A 1 88 ? 6.100 -3.264 6.866 1.00 93.19 88 ASP A CA 1
ATOM 656 C C . ASP A 1 88 ? 7.266 -2.900 7.795 1.00 93.19 88 ASP A C 1
ATOM 658 O O . ASP A 1 88 ? 7.242 -1.890 8.502 1.00 93.19 88 ASP A O 1
ATOM 662 N N . VAL A 1 89 ? 8.303 -3.732 7.747 1.00 89.69 89 VAL A N 1
ATOM 663 C CA . VAL A 1 89 ? 9.625 -3.514 8.326 1.00 89.69 89 VAL A CA 1
ATOM 664 C C . VAL A 1 89 ? 10.613 -3.522 7.153 1.00 89.69 89 VAL A C 1
ATOM 666 O O . VAL A 1 89 ? 10.960 -4.601 6.673 1.00 89.69 89 VAL A O 1
ATOM 669 N N . PRO A 1 90 ? 11.108 -2.353 6.699 1.00 79.81 90 PRO A N 1
ATOM 670 C CA . PRO A 1 90 ? 11.867 -2.230 5.447 1.00 79.81 90 PRO A CA 1
ATOM 671 C C . PRO A 1 90 ? 13.108 -3.126 5.334 1.00 79.81 90 PRO A C 1
ATOM 673 O O . PRO A 1 90 ? 13.547 -3.449 4.236 1.00 79.81 90 PRO A O 1
ATOM 676 N N . THR A 1 91 ? 13.677 -3.551 6.464 1.00 84.44 91 THR A N 1
ATOM 677 C CA . THR A 1 91 ? 14.836 -4.453 6.516 1.00 84.44 91 THR A CA 1
ATOM 678 C C . THR A 1 91 ? 14.471 -5.940 6.427 1.00 84.44 91 THR A C 1
ATOM 680 O O . THR A 1 91 ? 15.359 -6.789 6.460 1.00 84.44 91 THR A O 1
ATOM 683 N N . ARG A 1 92 ? 13.180 -6.295 6.343 1.00 86.62 92 ARG A N 1
ATOM 684 C CA . ARG A 1 92 ? 12.679 -7.679 6.356 1.00 86.62 92 ARG A CA 1
ATOM 685 C C . ARG A 1 92 ? 11.633 -7.899 5.265 1.00 86.62 92 ARG A C 1
ATOM 687 O O . ARG A 1 92 ? 10.445 -7.655 5.479 1.00 86.62 92 ARG A O 1
ATOM 694 N N . TRP A 1 93 ? 12.053 -8.489 4.149 1.00 85.75 93 TRP A N 1
ATOM 695 C CA . TRP A 1 93 ? 11.199 -8.739 2.978 1.00 85.75 93 TRP A CA 1
ATOM 696 C C . TRP A 1 93 ? 9.898 -9.506 3.291 1.00 85.75 93 TRP A C 1
ATOM 698 O O . TRP A 1 93 ? 8.861 -9.216 2.703 1.00 85.75 93 TRP A O 1
ATOM 708 N N . ASN A 1 94 ? 9.914 -10.425 4.266 1.00 86.44 94 ASN A N 1
ATOM 709 C CA . ASN A 1 94 ? 8.713 -11.145 4.714 1.00 86.44 94 ASN A CA 1
ATOM 710 C C . ASN A 1 94 ? 7.605 -10.196 5.193 1.00 86.44 94 ASN A C 1
ATOM 712 O O . ASN A 1 94 ? 6.429 -10.410 4.918 1.00 86.44 94 ASN A O 1
ATOM 716 N N . SER A 1 95 ? 7.970 -9.132 5.912 1.00 91.62 95 SER A N 1
ATOM 717 C CA . SER A 1 95 ? 6.993 -8.151 6.394 1.00 91.62 95 SER A CA 1
ATOM 718 C C . SER A 1 95 ? 6.443 -7.288 5.260 1.00 91.62 95 SER A C 1
ATOM 720 O O . SER A 1 95 ? 5.252 -6.984 5.253 1.00 91.62 95 SER A O 1
ATOM 722 N N . THR A 1 96 ? 7.271 -6.990 4.256 1.00 89.31 96 THR A N 1
ATOM 723 C CA . THR A 1 96 ? 6.848 -6.305 3.033 1.00 89.31 96 THR A CA 1
ATOM 724 C C . THR A 1 96 ? 5.838 -7.150 2.271 1.00 89.31 96 THR A C 1
ATOM 726 O O . THR A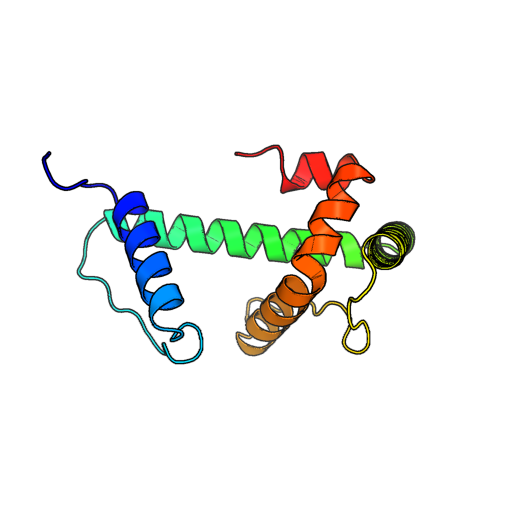 1 96 ? 4.778 -6.651 1.898 1.00 89.31 96 THR A O 1
ATOM 729 N N . TYR A 1 97 ? 6.113 -8.448 2.119 1.00 89.56 97 TYR A N 1
ATOM 730 C CA . TYR A 1 97 ? 5.179 -9.398 1.521 1.00 89.56 97 TYR A CA 1
ATOM 731 C C . TYR A 1 97 ? 3.835 -9.414 2.268 1.00 89.56 97 TYR A C 1
ATOM 733 O O . TYR A 1 97 ? 2.788 -9.246 1.648 1.00 89.56 97 TYR A O 1
ATOM 741 N N . LEU A 1 98 ? 3.846 -9.540 3.600 1.00 92.50 98 LEU A N 1
ATOM 742 C CA . LEU A 1 98 ? 2.618 -9.563 4.407 1.00 92.50 98 LEU A CA 1
ATOM 743 C C . LEU A 1 98 ? 1.841 -8.237 4.342 1.00 92.50 98 LEU A C 1
ATOM 745 O O . LEU A 1 98 ? 0.606 -8.239 4.289 1.00 92.50 98 LEU A O 1
ATOM 749 N N . MET A 1 99 ? 2.539 -7.097 4.314 1.00 96.25 99 MET A N 1
ATOM 750 C CA . MET A 1 99 ? 1.915 -5.791 4.100 1.00 96.25 99 MET A CA 1
ATOM 751 C C . MET A 1 99 ? 1.202 -5.755 2.749 1.00 96.25 99 MET A C 1
ATOM 753 O O . MET A 1 99 ? 0.022 -5.420 2.709 1.00 96.25 99 MET A O 1
ATOM 757 N N . LEU A 1 100 ? 1.882 -6.129 1.664 1.00 93.06 100 LEU A N 1
ATOM 758 C CA . LEU A 1 100 ? 1.301 -6.129 0.321 1.00 93.06 100 LEU A CA 1
ATOM 759 C C . LEU A 1 100 ? 0.119 -7.098 0.214 1.00 93.06 100 LEU A C 1
ATOM 761 O O . LEU A 1 100 ? -0.935 -6.726 -0.296 1.00 93.06 100 LEU A O 1
ATOM 765 N N . GLU A 1 101 ? 0.256 -8.312 0.750 1.00 91.25 101 GLU A N 1
ATOM 766 C CA . GLU A 1 101 ? -0.802 -9.322 0.719 1.00 91.25 101 GLU A CA 1
ATOM 767 C C . GLU A 1 101 ? -2.048 -8.863 1.491 1.00 91.25 101 GLU A C 1
ATOM 769 O O . GLU A 1 101 ? -3.174 -9.026 1.018 1.00 91.25 101 GLU A O 1
ATOM 774 N N . SER A 1 102 ? -1.869 -8.260 2.671 1.00 94.31 102 SER A N 1
ATOM 775 C CA . SER A 1 102 ? -2.990 -7.690 3.421 1.00 94.31 102 SER A CA 1
ATOM 776 C C . SER A 1 102 ? -3.576 -6.464 2.717 1.00 94.31 102 SER A C 1
ATOM 778 O O . SER A 1 102 ? -4.788 -6.407 2.529 1.00 94.31 102 SER A O 1
ATOM 780 N N . ALA A 1 103 ? -2.755 -5.523 2.243 1.00 93.56 103 ALA A N 1
ATOM 781 C CA . ALA A 1 103 ? -3.221 -4.325 1.547 1.00 93.56 103 ALA A CA 1
ATOM 782 C C . ALA A 1 103 ? -4.039 -4.657 0.289 1.00 93.56 103 ALA A C 1
ATOM 784 O O . ALA A 1 103 ? -5.064 -4.019 0.047 1.00 93.56 103 ALA A O 1
ATOM 785 N N . LEU A 1 104 ? -3.651 -5.700 -0.452 1.00 91.19 104 LEU A N 1
ATOM 786 C CA . LEU A 1 104 ? -4.392 -6.189 -1.615 1.00 91.19 104 LEU A CA 1
ATOM 787 C C . LEU A 1 104 ? -5.804 -6.669 -1.238 1.00 91.19 104 LEU A C 1
ATOM 789 O O . LEU A 1 104 ? -6.771 -6.317 -1.911 1.00 91.19 104 LEU A O 1
ATOM 793 N N . LYS A 1 105 ? -5.956 -7.396 -0.120 1.00 91.69 105 LYS A N 1
ATOM 794 C CA . LYS A 1 105 ? -7.276 -7.829 0.393 1.00 91.69 105 LYS A CA 1
ATOM 795 C C . LYS A 1 105 ? -8.189 -6.638 0.709 1.00 91.69 105 LYS A C 1
ATOM 797 O O . LYS A 1 105 ? -9.403 -6.729 0.541 1.00 91.69 105 LYS A O 1
ATOM 802 N N . TYR A 1 106 ? -7.608 -5.514 1.130 1.00 94.06 106 TYR A N 1
ATOM 803 C CA . TYR A 1 106 ? -8.320 -4.285 1.481 1.00 94.06 106 TYR A CA 1
ATOM 804 C C . TYR A 1 106 ? -8.322 -3.225 0.369 1.00 94.06 106 TYR A C 1
ATOM 806 O O . TYR A 1 106 ? -8.709 -2.088 0.627 1.00 94.06 106 TYR A O 1
ATOM 814 N N . GLN A 1 107 ? -7.947 -3.556 -0.873 1.00 92.44 107 GLN A N 1
ATOM 815 C CA . GLN A 1 107 ? -7.831 -2.574 -1.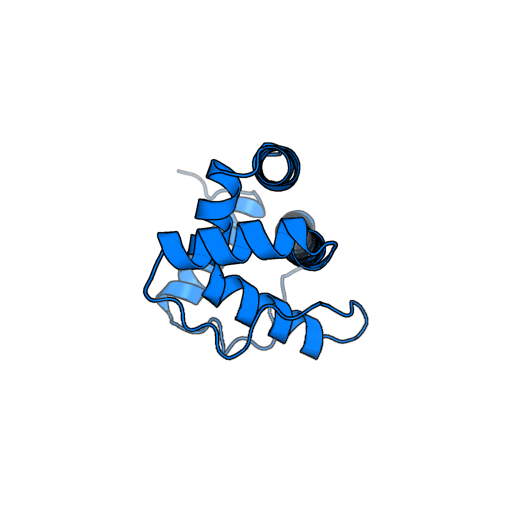962 1.00 92.44 107 GLN A CA 1
ATOM 816 C C . GLN A 1 107 ? -9.106 -1.729 -2.135 1.00 92.44 107 GLN A C 1
ATOM 818 O O . GLN A 1 107 ? -9.045 -0.500 -2.142 1.00 92.44 107 GLN A O 1
ATOM 823 N N . ARG A 1 108 ? -10.279 -2.376 -2.191 1.00 92.19 108 ARG A N 1
ATOM 824 C CA . ARG A 1 108 ? -11.580 -1.685 -2.301 1.00 92.19 108 ARG A CA 1
ATOM 825 C C . ARG A 1 108 ? -11.903 -0.828 -1.075 1.00 92.19 108 ARG A C 1
ATOM 827 O O . ARG A 1 108 ? -12.573 0.193 -1.199 1.00 92.19 108 ARG A O 1
ATOM 834 N N . VAL A 1 109 ? -11.408 -1.220 0.096 1.00 95.50 109 VAL A N 1
ATOM 835 C CA . VAL A 1 109 ? -11.580 -0.472 1.348 1.00 95.50 109 VAL A CA 1
ATOM 836 C C . VAL A 1 109 ? -10.731 0.791 1.337 1.00 95.50 109 VAL A C 1
ATOM 838 O O . VAL A 1 109 ? -11.239 1.840 1.708 1.00 95.50 109 VAL A O 1
ATOM 841 N N . PHE A 1 110 ? -9.488 0.738 0.850 1.00 94.06 110 PHE A N 1
ATOM 842 C CA . PHE A 1 110 ? -8.674 1.942 0.652 1.00 94.06 110 PHE A CA 1
ATOM 843 C C . PHE A 1 110 ? -9.311 2.905 -0.355 1.00 94.06 110 PHE A C 1
ATOM 845 O O . PHE A 1 110 ? -9.333 4.112 -0.113 1.00 94.06 110 PHE A O 1
ATOM 852 N N . SER A 1 111 ? -9.899 2.384 -1.438 1.00 92.00 111 SER A N 1
ATOM 853 C CA . SER A 1 111 ? -10.694 3.205 -2.356 1.00 92.00 111 SER A CA 1
ATOM 854 C C . SER A 1 111 ? -11.867 3.863 -1.626 1.00 92.00 111 SER A C 1
ATOM 856 O O . SER A 1 111 ? -11.991 5.082 -1.679 1.00 92.00 111 SER A O 1
ATOM 858 N N . SER A 1 112 ? -12.671 3.103 -0.874 1.00 94.12 112 SER A N 1
ATOM 859 C CA . SER A 1 112 ? -13.780 3.654 -0.079 1.00 94.12 112 SER A CA 1
ATOM 860 C C . SER A 1 112 ? -13.318 4.688 0.954 1.00 94.12 112 SER A C 1
ATOM 862 O O . SER A 1 112 ? -13.959 5.728 1.087 1.00 94.12 112 SER A O 1
ATOM 864 N N . LEU A 1 113 ? -12.201 4.449 1.645 1.00 94.31 113 LEU A N 1
ATOM 865 C CA . LEU A 1 113 ? -11.638 5.369 2.634 1.00 94.31 113 LEU A CA 1
ATOM 866 C C . LEU A 1 113 ? -11.284 6.711 1.991 1.00 94.31 113 LEU A C 1
ATOM 868 O O . LEU A 1 113 ? -11.571 7.759 2.558 1.00 94.31 113 LEU A O 1
ATOM 872 N N . SER A 1 114 ? -10.724 6.694 0.781 1.00 92.31 114 SER A N 1
ATOM 873 C CA . SER A 1 114 ? -10.369 7.921 0.064 1.00 92.31 114 SER A CA 1
ATOM 874 C C . SER A 1 114 ? -11.566 8.795 -0.331 1.00 92.31 114 SER A C 1
ATOM 876 O O . SER A 1 114 ? -11.409 9.997 -0.518 1.00 92.31 114 SER A O 1
ATOM 878 N N . PHE A 1 115 ? -12.775 8.235 -0.422 1.00 88.25 115 PHE A N 1
ATOM 879 C CA . PHE A 1 115 ? -13.987 9.028 -0.648 1.00 88.25 115 PHE A CA 1
ATOM 880 C C . PHE A 1 115 ? -14.488 9.727 0.622 1.00 88.25 115 PHE A C 1
ATOM 882 O O . PHE A 1 115 ? -15.260 10.678 0.525 1.00 88.25 115 PHE A O 1
ATOM 889 N N . HIS A 1 116 ? -14.072 9.263 1.802 1.00 86.69 116 HIS A N 1
ATOM 890 C CA . HIS A 1 116 ? -14.624 9.696 3.089 1.00 86.69 116 HIS A CA 1
ATOM 891 C C . HIS A 1 116 ? -13.600 10.354 4.021 1.00 86.69 116 HIS A C 1
ATOM 893 O O . HIS A 1 116 ? -13.984 11.038 4.967 1.00 86.69 116 HIS A O 1
ATOM 899 N N . ASP A 1 117 ? -12.306 10.183 3.762 1.00 91.69 117 ASP A N 1
ATOM 900 C CA . ASP A 1 117 ? -11.235 10.859 4.481 1.00 91.69 117 ASP A CA 1
ATOM 901 C C . ASP A 1 117 ? -10.420 11.726 3.519 1.00 91.69 117 ASP A C 1
ATOM 903 O O . ASP A 1 117 ? -9.527 11.246 2.818 1.00 91.69 117 ASP A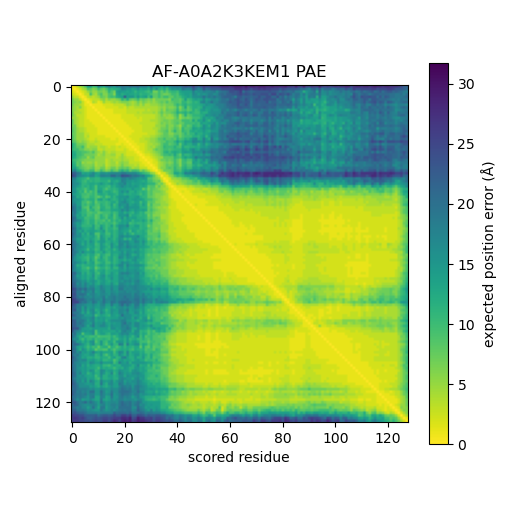 O 1
ATOM 907 N N . ASN A 1 118 ? -10.719 13.028 3.512 1.00 90.31 118 ASN A N 1
ATOM 908 C CA . ASN A 1 118 ? -10.011 13.999 2.678 1.00 90.31 118 ASN A CA 1
ATOM 909 C C . ASN A 1 118 ? -8.503 14.018 2.964 1.00 90.31 118 ASN A C 1
ATOM 911 O O . ASN A 1 118 ? -7.724 14.125 2.025 1.00 90.31 118 ASN A O 1
ATOM 915 N N . ASN A 1 119 ? -8.074 13.809 4.216 1.00 90.94 119 ASN A N 1
ATOM 916 C CA . ASN A 1 119 ? -6.645 13.757 4.540 1.00 90.94 119 ASN A CA 1
ATOM 917 C C . ASN A 1 119 ? -5.972 12.529 3.912 1.00 90.94 119 ASN A C 1
ATOM 919 O O . ASN A 1 119 ? -4.812 12.592 3.510 1.00 90.94 119 ASN A O 1
ATOM 923 N N . PHE A 1 120 ? -6.681 11.396 3.849 1.00 91.19 120 PHE A N 1
ATOM 924 C CA . PHE A 1 120 ? -6.188 10.207 3.155 1.00 91.19 120 PHE A CA 1
ATOM 925 C C . PHE A 1 120 ? -6.151 10.447 1.639 1.00 91.19 120 PHE A C 1
ATOM 927 O O . PHE A 1 120 ? -5.143 10.179 0.988 1.00 91.19 120 PHE A O 1
ATOM 934 N N . LYS A 1 121 ? -7.225 11.007 1.073 1.00 88.06 121 LYS A N 1
ATOM 935 C CA . LYS A 1 121 ? -7.330 11.319 -0.358 1.00 88.06 121 LYS A CA 1
ATOM 936 C C . LYS A 1 121 ? -6.218 12.247 -0.839 1.00 88.06 121 LYS A C 1
ATOM 938 O O . LYS A 1 121 ? -5.531 11.917 -1.803 1.00 88.06 121 LYS A O 1
ATOM 943 N N . GLU A 1 122 ? -6.032 13.374 -0.157 1.00 85.38 122 GLU A N 1
ATOM 944 C CA . GLU A 1 122 ? -5.035 14.388 -0.514 1.00 85.38 122 GLU A CA 1
ATOM 945 C C . GLU A 1 122 ? -3.606 13.842 -0.436 1.00 85.38 122 GLU A C 1
ATOM 947 O O . GLU A 1 122 ? -2.730 14.200 -1.224 1.00 85.38 122 GLU A O 1
ATOM 952 N N . ARG A 1 123 ? -3.359 12.928 0.505 1.00 82.62 123 ARG A N 1
ATOM 953 C CA . ARG A 1 123 ? -2.028 12.361 0.715 1.00 82.62 123 ARG A CA 1
ATOM 954 C C . ARG A 1 123 ? -1.683 11.239 -0.266 1.00 82.62 123 ARG A C 1
ATOM 956 O O . ARG A 1 123 ? -0.505 11.055 -0.556 1.00 82.62 123 ARG A O 1
ATOM 963 N N . PHE A 1 124 ? -2.670 10.491 -0.769 1.00 80.62 124 PHE A N 1
ATOM 964 C CA . PHE A 1 124 ? -2.411 9.241 -1.500 1.00 80.62 124 PHE A CA 1
ATOM 965 C C . PHE A 1 124 ? -3.005 9.159 -2.914 1.00 80.62 124 PHE A C 1
ATOM 967 O O . PHE A 1 124 ? -2.582 8.287 -3.671 1.00 80.62 124 PHE A O 1
ATOM 974 N N . LEU A 1 125 ? -3.929 10.050 -3.307 1.00 68.62 125 LEU A N 1
ATOM 975 C CA . LEU A 1 125 ? -4.573 10.021 -4.634 1.00 68.62 125 LEU A CA 1
ATOM 976 C C . LEU A 1 125 ? -4.376 11.280 -5.494 1.00 68.62 125 LEU A C 1
ATOM 978 O O . LEU A 1 125 ? -4.552 11.193 -6.703 1.00 68.62 125 LEU A O 1
ATOM 982 N N . THR A 1 126 ? -4.013 12.433 -4.925 1.00 53.97 126 THR A N 1
ATOM 983 C CA . THR A 1 126 ? -3.860 13.696 -5.686 1.00 53.97 126 THR A CA 1
ATOM 984 C C . THR A 1 126 ? -2.438 13.989 -6.175 1.00 53.97 126 THR A C 1
ATOM 986 O O . THR A 1 126 ? -2.213 15.040 -6.761 1.00 53.97 126 THR A O 1
ATOM 989 N N . GLN A 1 127 ? -1.480 13.078 -5.977 1.00 42.31 127 GLN A N 1
ATOM 990 C CA . GLN A 1 127 ? -0.168 13.141 -6.638 1.00 42.31 127 GLN A CA 1
ATOM 991 C C . GLN A 1 127 ? -0.085 12.068 -7.729 1.00 42.31 127 GLN A C 1
ATOM 993 O O . GLN A 1 127 ? 0.400 10.950 -7.492 1.00 42.31 127 GLN A O 1
ATOM 998 N N . GLY A 1 128 ? -0.628 12.417 -8.894 1.00 37.44 128 GLY A N 1
ATOM 999 C CA . GLY A 1 128 ? -0.533 11.691 -10.158 1.00 37.44 128 GLY A CA 1
ATOM 1000 C C . GLY A 1 128 ? -0.197 12.665 -11.272 1.00 37.44 128 GLY A C 1
ATOM 1001 O O . GLY A 1 128 ? -0.801 13.760 -11.264 1.00 37.44 128 GLY A O 1
#

pLDDT: mean 83.87, std 11.71, range [37.44, 96.56]

Mean predicted aligned error: 9.12 Å

Sequence (128 aa):
MPPPHTGSALSKKILEFISDWGIEKKIFSLTLDNASANDEGLKIVGDALEKIRESVKYVKGTEGRMDKFKESVGKVGGVNTSAGLSSDVPTRWNSTYLMLESALKYQRVFSSLSFHDNNFKERFLTQG

Foldseek 3Di:
DDDDPALVVVLVVVVVVCVVVVCVVVDPDDDDDDDPRVVVSVVVVVVVLVLLQVLLCQCVVDPVSVVLLVVLCVVVPPQDCPLPAQHDDPVDVVSSVSNVVRCVSCVSSLVSSLVVDVVSVVSRPPPD

Radius of gyration: 16.92 Å; Cα contacts (8 Å, |Δi|>4): 88; chains: 1; bounding box: 41×32×52 Å

InterPro domains:
  IPR012337 Ribonuclease H-like superfamily [SSF53098] (2-118)
  IPR052035 Zinc finger BED domain-containing [PTHR46481] (40-120)